Protein AF-A0A2G1X2Q0-F1 (afdb_monomer_lite)

Sequence (138 aa):
MDEHSGARSTRTTRRRLLAGGAAIGTVGLAGCLGGRDGPVPEPEVTSDRIEDWRQTDGSESTVFEQSYGPVTVRALERTRIFEYAPVADALAETIDASGSPVVFFATRIDLRPAVDQLPAGVGRDRVMSEVETAATDA

Radius of gyration: 30.82 Å; chains: 1; bounding box: 44×37×115 Å

Foldseek 3Di:
DDDDDDDDDDDDDDPPPDPDDDPPPVPPPVDDQQWPDDADDAFDDPDPVCPQKDWDDKDKAWLDWDDDPPDIKTKIKIKIKIFRNVQQVVCCVPPVDHTHPHMDMGMDIDMTPDCVSPPVSGCSVVVVVSVVVSVVVD

Structure (mmCIF, N/CA/C/O backbone):
data_AF-A0A2G1X2Q0-F1
#
_entry.id   AF-A0A2G1X2Q0-F1
#
loop_
_atom_site.group_PDB
_atom_site.id
_atom_site.type_symbol
_atom_site.label_atom_id
_atom_site.label_alt_id
_atom_site.label_comp_id
_atom_site.label_asym_id
_atom_site.label_entity_id
_atom_site.label_seq_id
_atom_site.pdbx_PDB_ins_code
_atom_site.Cartn_x
_atom_site.Cartn_y
_atom_site.Cartn_z
_atom_site.occupancy
_atom_site.B_iso_or_equiv
_atom_site.auth_seq_id
_atom_site.auth_comp_id
_atom_site.auth_asym_id
_atom_site.auth_atom_id
_atom_site.pdbx_PDB_model_num
ATOM 1 N N . MET A 1 1 ? -17.724 23.324 91.430 1.00 35.41 1 MET A N 1
ATOM 2 C CA . MET A 1 1 ? -16.347 23.644 91.830 1.00 35.41 1 MET A CA 1
ATOM 3 C C . MET A 1 1 ? -15.435 22.977 90.813 1.00 35.41 1 MET A C 1
ATOM 5 O O . MET A 1 1 ? -15.404 21.756 90.764 1.00 35.41 1 MET A O 1
ATOM 9 N N . ASP A 1 2 ? -14.889 23.817 89.934 1.00 36.09 2 ASP A N 1
ATOM 10 C CA . ASP A 1 2 ? -13.586 23.746 89.253 1.00 36.09 2 ASP A CA 1
ATOM 11 C C . ASP A 1 2 ? -13.250 22.603 88.271 1.00 36.09 2 ASP A C 1
ATOM 13 O O . ASP A 1 2 ? -12.896 21.485 88.626 1.00 36.09 2 ASP A O 1
ATOM 17 N N . GLU A 1 3 ? -13.415 22.951 86.991 1.00 37.38 3 GLU A N 1
ATOM 18 C CA . GLU A 1 3 ? -12.417 23.043 85.908 1.00 37.38 3 GLU A CA 1
ATOM 19 C C . GLU A 1 3 ? -11.046 22.314 85.921 1.00 37.38 3 GLU A C 1
ATOM 21 O O . GLU A 1 3 ? -10.322 22.266 86.907 1.00 37.38 3 GLU A O 1
ATOM 26 N N . HIS A 1 4 ? -10.658 21.977 84.671 1.00 36.50 4 HIS A N 1
ATOM 27 C CA . HIS A 1 4 ? -9.315 21.824 84.064 1.00 36.50 4 HIS A CA 1
ATOM 28 C C . HIS A 1 4 ? -8.655 20.428 84.103 1.00 36.50 4 HIS A C 1
ATOM 30 O O . HIS A 1 4 ? -8.369 19.872 85.150 1.00 36.50 4 HIS A O 1
ATOM 36 N N . SER A 1 5 ? -8.526 19.732 82.961 1.00 38.44 5 SER A N 1
ATOM 37 C CA . SER A 1 5 ? -7.614 19.940 81.805 1.00 38.44 5 SER A CA 1
ATOM 38 C C . SER A 1 5 ? -6.286 19.190 81.976 1.00 38.44 5 SER A C 1
ATOM 40 O O . SER A 1 5 ? -5.584 19.386 82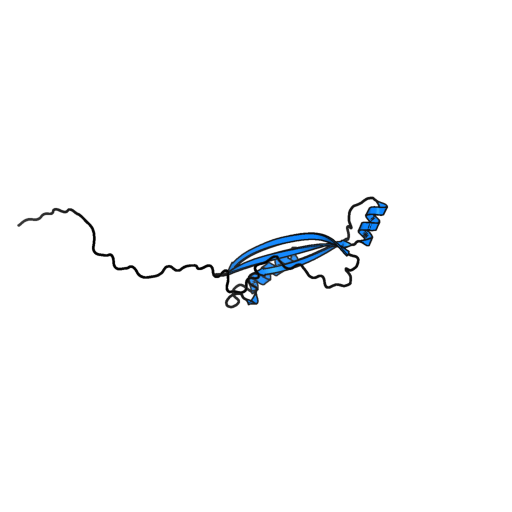.961 1.00 38.44 5 SER A O 1
ATOM 42 N N . GLY A 1 6 ? -5.909 18.361 80.992 1.00 34.34 6 GLY A N 1
ATOM 43 C CA . GLY A 1 6 ? -4.555 17.795 80.936 1.00 34.34 6 GLY A CA 1
ATOM 44 C C . GLY A 1 6 ? -4.386 16.551 80.065 1.00 34.34 6 GLY A C 1
ATOM 45 O O . GLY A 1 6 ? -4.428 15.428 80.549 1.00 34.34 6 GLY A O 1
ATOM 46 N N . ALA A 1 7 ? -4.157 16.760 78.771 1.00 44.31 7 ALA A N 1
ATOM 47 C CA . ALA A 1 7 ? -3.860 15.742 7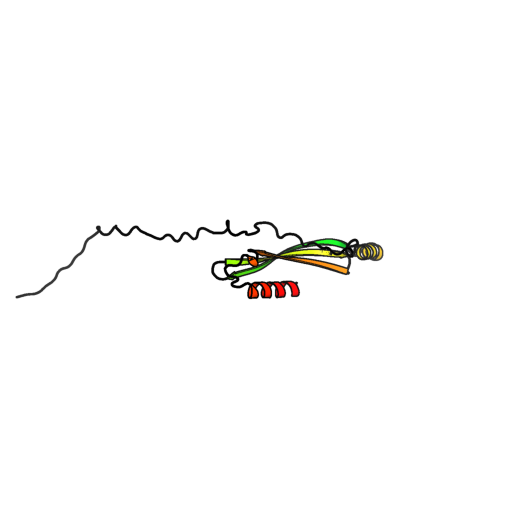7.767 1.00 44.31 7 ALA A CA 1
ATOM 48 C C . ALA A 1 7 ? -2.422 15.177 77.832 1.00 44.31 7 ALA A C 1
ATOM 50 O O . ALA A 1 7 ? -1.487 15.927 78.102 1.00 44.31 7 ALA A O 1
ATOM 51 N N . ARG A 1 8 ? -2.238 13.906 77.423 1.00 40.28 8 ARG A N 1
ATOM 52 C CA . ARG A 1 8 ? -1.273 13.402 76.397 1.00 40.28 8 ARG A CA 1
ATOM 53 C C . ARG A 1 8 ? -1.233 11.868 76.428 1.00 40.28 8 ARG A C 1
ATOM 55 O O . ARG A 1 8 ? -0.921 11.273 77.443 1.00 40.28 8 ARG A O 1
ATOM 62 N N . SER A 1 9 ? -1.712 11.203 75.379 1.00 49.50 9 SER A N 1
ATOM 63 C CA . SER A 1 9 ? -0.965 10.819 74.165 1.00 49.50 9 SER A CA 1
ATOM 64 C C . SER A 1 9 ? 0.042 9.691 74.385 1.00 49.50 9 SER A C 1
ATOM 66 O O . SER A 1 9 ? 1.110 9.919 74.943 1.00 49.50 9 SER A O 1
ATOM 68 N N . THR A 1 10 ? -0.316 8.501 73.890 1.00 42.16 10 THR A N 1
ATOM 69 C CA . THR A 1 10 ? 0.493 7.439 73.240 1.00 42.16 10 THR A CA 1
ATOM 70 C C . THR A 1 10 ? -0.264 6.117 73.422 1.00 42.16 10 THR A C 1
ATOM 72 O O . THR A 1 10 ? -0.907 5.910 74.435 1.00 42.16 10 THR A O 1
ATOM 75 N N . ARG A 1 11 ? -0.286 5.134 72.533 1.00 41.88 11 ARG A N 1
ATOM 76 C CA . ARG A 1 11 ? 0.075 4.957 71.128 1.00 41.88 11 ARG A CA 1
ATOM 77 C C . ARG A 1 11 ? -0.477 3.560 70.805 1.00 41.88 11 ARG A C 1
ATOM 79 O O . ARG A 1 11 ? -0.332 2.660 71.621 1.00 41.88 11 ARG A O 1
ATOM 86 N N . THR A 1 12 ? -0.964 3.372 69.586 1.00 49.69 12 THR A N 1
ATOM 87 C CA . THR A 1 12 ? -0.750 2.127 68.826 1.00 49.69 12 THR A CA 1
ATOM 88 C C . THR A 1 12 ? -1.567 0.872 69.204 1.00 49.69 12 THR A C 1
ATOM 90 O O . THR A 1 12 ? -1.364 0.222 70.220 1.00 49.69 12 THR A O 1
ATOM 93 N N . THR A 1 13 ? -2.362 0.449 68.209 1.00 52.72 13 THR A N 1
ATOM 94 C CA . THR A 1 13 ? -2.830 -0.926 67.921 1.00 52.72 13 THR A CA 1
ATOM 95 C C . THR A 1 13 ? -4.189 -1.336 68.477 1.00 52.72 13 THR A C 1
ATOM 97 O O . THR A 1 13 ? -4.280 -1.852 69.582 1.00 52.72 13 THR A O 1
ATOM 100 N N . ARG A 1 14 ? -5.226 -1.252 67.624 1.00 50.31 14 ARG A N 1
ATOM 101 C CA . ARG A 1 14 ? -6.209 -2.342 67.389 1.00 50.31 14 ARG A CA 1
ATOM 102 C C . ARG A 1 14 ? -7.245 -1.994 66.308 1.00 50.31 14 ARG A C 1
ATOM 104 O O . ARG A 1 14 ? -8.440 -2.166 66.490 1.00 50.31 14 ARG A O 1
ATOM 111 N N . ARG A 1 15 ? -6.804 -1.521 65.141 1.00 53.31 15 ARG A N 1
ATOM 112 C CA . ARG A 1 15 ? -7.637 -1.550 63.923 1.00 53.31 15 ARG A CA 1
ATOM 113 C C . ARG A 1 15 ? -6.792 -1.974 62.726 1.00 53.31 15 ARG A C 1
ATOM 115 O O . ARG A 1 15 ? -6.516 -1.202 61.823 1.00 53.31 15 ARG A O 1
ATOM 122 N N . ARG A 1 16 ? -6.339 -3.228 62.773 1.00 54.28 16 ARG A N 1
ATOM 123 C CA . ARG A 1 16 ? -5.894 -3.999 61.607 1.00 54.28 16 ARG A CA 1
ATOM 124 C C . ARG A 1 16 ? -6.964 -5.043 61.320 1.00 54.28 16 ARG A C 1
ATOM 126 O O . ARG A 1 16 ? -6.793 -6.176 61.728 1.00 54.28 16 ARG A O 1
ATOM 133 N N . LEU A 1 17 ? -8.066 -4.645 60.696 1.00 55.25 17 LEU A N 1
ATOM 134 C CA . LEU A 1 17 ? -9.008 -5.556 60.040 1.00 55.25 17 LEU A CA 1
ATOM 135 C C . LEU A 1 17 ? -9.815 -4.753 59.014 1.00 55.25 17 LEU A C 1
ATOM 137 O O . LEU A 1 17 ? -10.983 -4.482 59.232 1.00 55.25 17 LEU A O 1
ATOM 141 N N . LEU A 1 18 ? -9.153 -4.331 57.938 1.00 55.59 18 LEU A N 1
ATOM 142 C CA . LEU A 1 18 ? -9.747 -4.161 56.607 1.00 55.59 18 LEU A CA 1
ATOM 143 C C . LEU A 1 18 ? -8.628 -4.448 55.596 1.00 55.59 18 LEU A C 1
ATOM 145 O O . LEU A 1 18 ? -8.122 -3.578 54.899 1.00 55.59 18 LEU A O 1
ATOM 149 N N . ALA A 1 19 ? -8.167 -5.697 55.623 1.00 54.09 19 ALA A N 1
ATOM 150 C CA . ALA A 1 19 ? -7.572 -6.329 54.461 1.00 54.09 19 ALA A CA 1
ATOM 151 C C . ALA A 1 19 ? -8.748 -6.892 53.656 1.00 54.09 19 ALA A C 1
ATOM 153 O O . ALA A 1 19 ? -9.437 -7.786 54.145 1.00 54.09 19 ALA A O 1
ATOM 154 N N . GLY A 1 20 ? -9.027 -6.340 52.478 1.00 51.12 20 GLY A N 1
ATOM 155 C CA . GLY A 1 20 ? -10.090 -6.870 51.628 1.00 51.12 20 GLY A CA 1
ATOM 156 C C . GLY A 1 20 ? -10.438 -5.976 50.448 1.00 51.12 20 GLY A C 1
ATOM 157 O O . GLY A 1 20 ? -11.261 -5.087 50.600 1.00 51.12 20 GLY A O 1
ATOM 158 N N . GLY A 1 21 ? -9.845 -6.288 49.289 1.00 54.06 21 GLY A N 1
ATOM 159 C CA . GLY A 1 21 ? -10.330 -5.925 47.947 1.00 54.06 21 GLY A CA 1
ATOM 160 C C . GLY A 1 21 ? -10.149 -4.450 47.560 1.00 54.06 21 GLY A C 1
ATOM 161 O O . GLY A 1 21 ? -10.498 -3.559 48.309 1.00 54.06 21 GLY A O 1
ATOM 162 N N . ALA A 1 22 ? -9.617 -4.069 46.406 1.00 49.72 22 ALA A N 1
ATOM 163 C CA . ALA A 1 22 ? -9.396 -4.795 45.173 1.00 49.72 22 ALA A CA 1
ATOM 164 C C . ALA A 1 22 ? -8.099 -4.277 44.544 1.00 49.72 22 ALA A C 1
ATOM 166 O O . ALA A 1 22 ? -7.983 -3.098 44.214 1.00 49.72 22 ALA A O 1
ATOM 167 N N . ALA A 1 23 ? -7.127 -5.165 44.349 1.00 47.84 23 ALA A N 1
ATOM 168 C CA . ALA A 1 23 ? -6.160 -4.946 43.292 1.00 47.84 23 ALA A CA 1
ATOM 169 C C . ALA A 1 23 ? -6.939 -5.134 41.987 1.00 47.84 23 ALA A C 1
ATOM 171 O O . ALA A 1 23 ? -7.205 -6.266 41.584 1.00 47.84 23 ALA A O 1
ATOM 172 N N . ILE A 1 24 ? -7.365 -4.038 41.354 1.00 48.59 24 ILE A N 1
ATOM 173 C CA . ILE A 1 24 ? -7.693 -4.083 39.931 1.00 48.59 24 ILE A CA 1
ATOM 174 C C . ILE A 1 24 ? -6.346 -4.283 39.250 1.00 48.59 24 ILE A C 1
ATOM 176 O O . ILE A 1 24 ? -5.630 -3.337 38.937 1.00 48.59 24 ILE A O 1
ATOM 180 N N . GLY A 1 25 ? -5.948 -5.548 39.140 1.00 43.06 25 GLY A N 1
ATOM 181 C CA . GLY A 1 25 ? -4.871 -5.934 38.263 1.00 43.06 25 GLY A CA 1
ATOM 182 C C . GLY A 1 25 ? -5.323 -5.568 36.864 1.00 43.06 25 GLY A C 1
ATOM 183 O O . GLY A 1 25 ? -6.175 -6.243 36.291 1.00 43.06 25 GLY A O 1
ATOM 184 N N . THR A 1 26 ? -4.758 -4.502 36.311 1.00 48.59 26 THR A N 1
ATOM 185 C CA . THR A 1 26 ? -4.652 -4.339 34.865 1.00 48.59 26 THR A CA 1
ATOM 186 C C . THR A 1 26 ? -3.706 -5.432 34.377 1.00 48.59 26 THR A C 1
ATOM 188 O O . THR A 1 26 ? -2.539 -5.194 34.074 1.00 48.59 26 THR A O 1
ATOM 191 N N . VAL A 1 27 ? -4.191 -6.675 34.400 1.00 48.19 27 VAL A N 1
ATOM 192 C CA . VAL A 1 27 ? -3.611 -7.76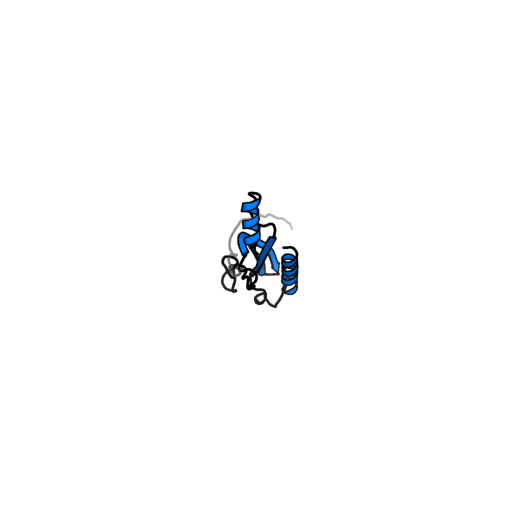1 33.628 1.00 48.19 27 VAL A CA 1
ATOM 193 C C . VAL A 1 27 ? -3.732 -7.282 32.198 1.00 48.19 27 VAL A C 1
ATOM 195 O O . VAL A 1 27 ? -4.843 -7.060 31.716 1.00 48.19 27 VAL A O 1
ATOM 198 N N . GLY A 1 28 ? -2.590 -7.035 31.563 1.00 45.91 28 GLY A N 1
ATOM 199 C CA . GLY A 1 28 ? -2.536 -6.733 30.148 1.00 45.91 28 GLY A CA 1
ATOM 200 C C . GLY A 1 28 ? -3.281 -7.828 29.402 1.00 45.91 28 GLY A C 1
ATOM 201 O O . GLY A 1 28 ? -2.766 -8.929 29.226 1.00 45.91 28 GLY A O 1
ATOM 202 N N . LEU A 1 29 ? -4.498 -7.527 28.952 1.00 52.06 29 LEU A N 1
ATOM 203 C CA . LEU A 1 29 ? -5.238 -8.337 27.991 1.00 52.06 29 LEU A CA 1
ATOM 204 C C . LEU A 1 29 ? -4.621 -8.155 26.596 1.00 52.06 29 LEU A C 1
ATOM 206 O O . LEU A 1 29 ? -5.327 -7.977 25.614 1.00 52.06 29 LEU A O 1
ATOM 210 N N . ALA A 1 30 ? -3.292 -8.193 26.508 1.00 55.12 30 ALA A N 1
ATOM 211 C CA . ALA A 1 30 ? -2.567 -8.150 25.248 1.00 55.12 30 ALA A CA 1
ATOM 212 C C . ALA A 1 30 ? -2.622 -9.502 24.510 1.00 55.12 30 ALA A C 1
ATOM 214 O O . ALA A 1 30 ? -2.154 -9.591 23.389 1.00 55.12 30 ALA A O 1
ATOM 215 N N . GLY A 1 31 ? -3.190 -10.559 25.109 1.00 42.41 31 GLY A N 1
ATOM 216 C CA . GLY A 1 31 ? -3.021 -11.926 24.599 1.00 42.41 31 GLY A CA 1
ATOM 217 C C . GLY A 1 31 ? -4.270 -12.701 24.175 1.00 42.41 31 GLY A C 1
ATOM 218 O O . GLY A 1 31 ? -4.112 -13.810 23.680 1.00 42.41 31 GLY A O 1
ATOM 219 N N . CYS A 1 32 ? -5.497 -12.195 24.363 1.00 51.19 32 CYS A N 1
ATOM 220 C CA . CYS A 1 32 ? -6.705 -13.022 24.145 1.00 51.19 32 CYS A CA 1
ATOM 221 C C . CYS A 1 32 ? -7.729 -12.453 23.149 1.00 51.19 32 CYS A C 1
ATOM 223 O O . CYS A 1 32 ? -8.721 -13.120 22.866 1.00 51.19 32 CYS A O 1
ATOM 225 N N . LEU A 1 33 ? -7.495 -11.263 22.588 1.00 46.75 33 LEU A N 1
ATOM 226 C CA . LEU A 1 33 ? -8.330 -10.669 21.538 1.00 46.75 33 LEU A CA 1
ATOM 227 C C . LEU A 1 33 ? -7.510 -10.486 20.258 1.00 46.75 33 LEU A C 1
ATOM 229 O O . LEU A 1 33 ? -7.192 -9.366 19.887 1.00 46.75 33 LEU A O 1
ATOM 233 N N . GLY A 1 34 ? -7.121 -11.599 19.628 1.00 45.34 34 GLY A N 1
ATOM 234 C CA . GLY A 1 34 ? -6.883 -11.680 18.177 1.00 45.34 34 GLY A CA 1
ATOM 235 C C . GLY A 1 34 ? -5.919 -10.676 17.534 1.00 45.34 34 GLY A C 1
ATOM 236 O O . GLY A 1 34 ? -5.994 -10.480 16.321 1.00 45.34 34 GLY A O 1
ATOM 237 N N . GLY A 1 35 ? -5.033 -10.040 18.303 1.00 54.81 35 GLY A N 1
ATOM 238 C CA . GLY A 1 35 ? -4.026 -9.135 17.775 1.00 54.81 35 GLY A CA 1
ATOM 239 C C . GLY A 1 35 ? -3.098 -9.919 16.863 1.00 54.81 35 GLY A C 1
ATOM 240 O O . GLY A 1 35 ? -2.460 -10.877 17.295 1.00 54.81 35 GLY A O 1
ATOM 241 N N . ARG A 1 36 ? -3.045 -9.550 15.581 1.00 61.88 36 ARG A N 1
ATOM 242 C CA . ARG A 1 36 ? -1.985 -10.009 14.684 1.00 61.88 36 ARG A CA 1
ATOM 243 C C . ARG A 1 36 ? -0.663 -9.458 15.215 1.00 61.88 36 ARG A C 1
ATOM 245 O O . ARG A 1 36 ? -0.247 -8.368 14.840 1.00 61.88 36 ARG A O 1
ATOM 252 N N . ASP A 1 37 ? -0.024 -10.171 16.128 1.00 66.38 37 ASP A N 1
ATOM 253 C CA . ASP A 1 37 ? 1.342 -9.877 16.542 1.00 66.38 37 ASP A CA 1
ATOM 254 C C . ASP A 1 37 ? 2.290 -10.489 15.507 1.00 66.38 37 ASP A C 1
ATOM 256 O O . ASP A 1 37 ? 2.291 -11.695 15.269 1.00 66.38 37 ASP A O 1
ATOM 260 N N . GLY A 1 38 ? 3.038 -9.632 14.811 1.00 75.94 38 GLY A N 1
ATOM 261 C CA . GLY A 1 38 ? 3.887 -10.020 13.683 1.00 75.94 38 GLY A CA 1
ATOM 262 C C . GLY A 1 38 ? 4.186 -8.858 12.729 1.00 75.94 38 GLY A C 1
ATOM 263 O O . GLY A 1 38 ? 3.616 -7.777 12.892 1.00 75.94 38 GLY A O 1
ATOM 264 N N . PRO A 1 39 ? 5.074 -9.048 11.742 1.00 81.62 39 PRO A N 1
ATOM 265 C CA . PRO A 1 39 ? 5.341 -8.040 10.713 1.00 81.62 39 PRO A CA 1
ATOM 266 C C . PRO A 1 39 ? 4.067 -7.677 9.938 1.00 81.62 39 PRO A C 1
ATOM 268 O O . PRO A 1 39 ? 3.124 -8.475 9.870 1.00 81.62 39 PRO A O 1
ATOM 271 N N . VAL A 1 40 ? 4.011 -6.469 9.376 1.00 88.00 40 VAL A N 1
ATOM 272 C CA . VAL A 1 40 ? 2.903 -6.082 8.492 1.00 88.00 40 VAL A CA 1
ATOM 273 C C . VAL A 1 40 ? 2.962 -6.961 7.242 1.00 88.00 40 VAL A C 1
ATOM 275 O O . VAL A 1 40 ? 4.020 -7.046 6.613 1.00 88.00 40 VAL A O 1
ATOM 278 N N . PRO A 1 41 ? 1.871 -7.652 6.866 1.00 89.19 41 PRO A N 1
ATOM 279 C CA . PRO A 1 41 ? 1.872 -8.444 5.649 1.00 89.19 41 PRO A CA 1
ATOM 280 C C . PRO A 1 41 ? 2.199 -7.569 4.445 1.00 89.19 41 PRO A C 1
ATOM 282 O O . PRO A 1 41 ? 1.773 -6.418 4.360 1.00 89.19 41 PRO A O 1
ATOM 285 N N . GLU A 1 42 ? 2.934 -8.124 3.495 1.00 91.19 42 GLU A N 1
ATOM 286 C CA . GLU A 1 42 ? 3.295 -7.360 2.314 1.00 91.19 42 GLU A CA 1
ATOM 287 C C . GLU A 1 42 ? 2.054 -7.060 1.443 1.00 91.19 42 GLU A C 1
ATOM 289 O O . GLU A 1 42 ? 1.094 -7.844 1.443 1.00 91.19 42 GLU A O 1
ATOM 294 N N . PRO A 1 43 ? 2.043 -5.933 0.709 1.00 91.50 43 PRO A N 1
ATOM 295 C CA . PRO A 1 43 ? 1.000 -5.656 -0.271 1.00 91.50 43 PRO A CA 1
ATOM 296 C C . PRO A 1 43 ? 1.051 -6.699 -1.391 1.00 91.50 43 PRO A C 1
ATOM 298 O O . PRO A 1 43 ? 2.126 -7.035 -1.893 1.00 91.50 43 PRO A O 1
ATOM 301 N N . GLU A 1 44 ? -0.117 -7.218 -1.759 1.00 88.56 44 GLU A N 1
ATOM 302 C CA . GLU A 1 44 ? -0.281 -8.148 -2.873 1.00 88.56 44 GLU A CA 1
ATOM 303 C C . GLU A 1 44 ? -0.624 -7.345 -4.128 1.00 88.56 44 GLU A C 1
ATOM 305 O O . GLU A 1 44 ? -1.608 -6.604 -4.144 1.00 88.56 44 GLU A O 1
ATOM 310 N N . VAL A 1 45 ? 0.197 -7.467 -5.171 1.00 87.81 45 VAL A N 1
ATOM 311 C CA . VAL A 1 45 ? -0.061 -6.824 -6.462 1.00 87.81 45 VAL A CA 1
ATOM 312 C C . VAL A 1 45 ? -0.664 -7.867 -7.393 1.00 87.81 45 VAL A C 1
ATOM 314 O O . VAL A 1 45 ? 0.024 -8.776 -7.842 1.00 87.81 45 VAL A O 1
ATOM 317 N N . THR A 1 46 ? -1.960 -7.746 -7.666 1.00 83.31 46 THR A N 1
ATOM 318 C CA . THR A 1 46 ? -2.740 -8.730 -8.441 1.00 83.31 46 THR A CA 1
ATOM 319 C C . THR A 1 46 ? -2.879 -8.373 -9.923 1.00 83.31 46 THR A C 1
ATOM 321 O O . THR A 1 46 ? -3.656 -8.991 -10.643 1.00 83.31 46 THR A O 1
ATOM 324 N N . SER A 1 47 ? -2.173 -7.341 -10.386 1.00 83.38 47 SER A N 1
ATOM 325 C CA . SER A 1 47 ? -2.272 -6.857 -11.761 1.00 83.38 47 SER A CA 1
ATOM 326 C C . SER A 1 47 ? -1.236 -7.528 -12.655 1.00 83.38 47 SER A C 1
ATOM 328 O O . SER A 1 47 ? -0.056 -7.220 -12.551 1.00 83.38 47 SER A O 1
ATOM 330 N N . ASP A 1 48 ? -1.678 -8.304 -13.639 1.00 83.75 48 ASP A N 1
ATOM 331 C CA . ASP A 1 48 ? -0.779 -8.933 -14.622 1.00 83.75 48 ASP A CA 1
ATOM 332 C C . ASP A 1 48 ? 0.011 -7.909 -15.464 1.00 83.75 48 ASP A C 1
ATOM 334 O O . ASP A 1 48 ? 1.064 -8.211 -16.009 1.00 83.75 48 ASP A O 1
ATOM 338 N N . ARG A 1 49 ? -0.440 -6.645 -15.515 1.00 83.50 49 ARG A N 1
ATOM 339 C CA . ARG A 1 49 ? 0.260 -5.546 -16.214 1.00 83.50 49 ARG 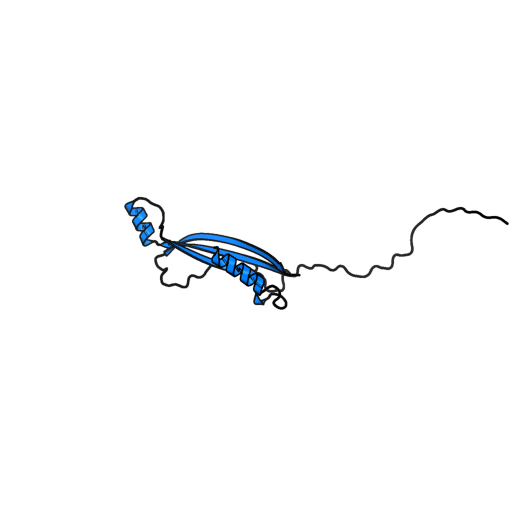A CA 1
ATOM 340 C C . ARG A 1 49 ? 1.610 -5.159 -15.599 1.00 83.50 49 ARG A C 1
ATOM 342 O O . ARG A 1 49 ? 2.273 -4.276 -16.141 1.00 83.50 49 ARG A O 1
ATOM 349 N N . ILE A 1 50 ? 1.971 -5.730 -14.447 1.00 86.62 50 ILE A N 1
ATOM 350 C CA . ILE A 1 50 ? 3.219 -5.410 -13.747 1.00 86.62 50 ILE A CA 1
ATOM 351 C C . ILE A 1 50 ? 4.325 -6.458 -13.944 1.00 86.62 50 ILE A C 1
ATOM 353 O O . ILE A 1 50 ? 5.326 -6.414 -13.239 1.00 86.62 50 ILE A O 1
ATOM 357 N N . GLU A 1 51 ? 4.176 -7.379 -14.900 1.00 88.75 51 GLU A N 1
ATOM 358 C CA . GLU A 1 51 ? 5.179 -8.421 -15.179 1.00 88.75 51 GLU A CA 1
ATOM 359 C C . GLU A 1 51 ? 6.569 -7.865 -15.542 1.00 88.75 51 GLU A C 1
ATOM 361 O O . GLU A 1 51 ? 7.583 -8.402 -15.104 1.00 88.75 51 GLU A O 1
ATOM 366 N N . ASP A 1 52 ? 6.615 -6.737 -16.255 1.00 93.56 52 ASP A N 1
ATOM 367 C CA . ASP A 1 52 ? 7.849 -6.054 -16.675 1.00 93.56 52 ASP A CA 1
ATOM 368 C C . ASP A 1 52 ? 8.414 -5.087 -15.613 1.00 93.56 52 ASP A C 1
ATOM 370 O O . ASP A 1 52 ? 9.320 -4.291 -15.880 1.00 93.56 52 ASP A O 1
ATOM 374 N N . TRP A 1 53 ? 7.850 -5.080 -14.407 1.00 95.50 53 TRP A N 1
ATOM 375 C CA . TRP A 1 53 ? 8.265 -4.183 -13.334 1.00 95.50 53 TRP A CA 1
ATOM 376 C C . TRP A 1 53 ? 9.152 -4.922 -12.341 1.00 95.50 53 TRP A C 1
ATOM 378 O O . TRP A 1 53 ? 8.907 -6.079 -12.002 1.00 95.50 53 TRP A O 1
ATOM 388 N N . ARG A 1 54 ? 10.172 -4.237 -11.818 1.00 94.69 54 ARG A N 1
ATOM 389 C CA . ARG A 1 54 ? 11.052 -4.788 -10.778 1.00 94.69 54 ARG A CA 1
ATOM 390 C C . ARG A 1 54 ? 10.939 -3.983 -9.495 1.00 94.69 54 ARG A C 1
ATOM 392 O O . ARG A 1 54 ? 10.887 -2.756 -9.533 1.00 94.69 54 ARG A O 1
ATOM 399 N N . GLN A 1 55 ? 10.893 -4.678 -8.362 1.00 94.56 55 GLN A N 1
ATOM 400 C CA . GLN A 1 55 ? 10.899 -4.029 -7.054 1.00 94.56 55 GLN A CA 1
ATOM 401 C C . GLN A 1 55 ? 12.284 -3.421 -6.802 1.00 94.56 55 GLN A C 1
ATOM 403 O O . GLN A 1 55 ? 13.293 -4.112 -6.942 1.00 94.56 55 GLN A O 1
ATOM 408 N N . THR A 1 56 ? 12.324 -2.150 -6.422 1.00 95.62 56 THR A N 1
ATOM 409 C CA . THR A 1 56 ? 13.563 -1.414 -6.135 1.00 95.62 56 THR A CA 1
ATOM 410 C C . THR A 1 56 ? 13.756 -1.163 -4.649 1.00 95.62 56 THR A C 1
ATOM 412 O O . THR A 1 56 ? 14.887 -1.178 -4.174 1.00 95.62 56 THR A O 1
ATOM 415 N N . ASP A 1 57 ? 12.662 -0.965 -3.914 1.00 94.50 57 ASP A N 1
ATOM 416 C CA . ASP A 1 57 ? 12.701 -0.627 -2.494 1.00 94.50 57 ASP A CA 1
ATOM 417 C C . ASP A 1 57 ? 11.394 -1.029 -1.779 1.00 94.50 57 ASP A C 1
ATOM 419 O O . ASP A 1 57 ? 10.429 -1.499 -2.397 1.00 94.50 57 ASP A O 1
ATOM 423 N N . GLY A 1 58 ? 11.356 -0.861 -0.461 1.00 93.62 58 GLY A N 1
ATOM 424 C CA . GLY A 1 58 ? 10.160 -1.006 0.354 1.00 93.62 58 GLY A CA 1
ATOM 425 C C . GLY A 1 58 ? 10.345 -0.482 1.776 1.00 93.62 58 GLY A C 1
ATOM 426 O O . GLY A 1 58 ? 11.451 -0.430 2.309 1.00 93.62 58 GLY A O 1
ATOM 427 N N . SER A 1 59 ? 9.237 -0.119 2.413 1.00 93.38 59 SER A N 1
ATOM 428 C CA . SER A 1 59 ? 9.220 0.445 3.761 1.00 93.38 59 SER A CA 1
ATOM 429 C C . SER A 1 59 ? 8.080 -0.129 4.598 1.00 93.38 59 SER A C 1
ATOM 431 O O . SER A 1 59 ? 7.075 -0.614 4.079 1.00 93.38 59 SER A O 1
ATOM 433 N N . GLU A 1 60 ? 8.250 -0.087 5.917 1.00 92.56 60 GLU A N 1
ATOM 434 C CA . GLU A 1 60 ? 7.209 -0.390 6.898 1.00 92.56 60 GLU A CA 1
ATOM 435 C C . GLU A 1 60 ? 7.214 0.720 7.950 1.00 92.56 60 GLU A C 1
ATOM 437 O O . GLU A 1 60 ? 8.282 1.129 8.412 1.00 92.56 60 GLU A O 1
ATOM 442 N N . SER A 1 61 ? 6.037 1.230 8.309 1.00 90.38 61 SER A N 1
ATOM 443 C CA . SER A 1 61 ? 5.898 2.358 9.232 1.00 90.38 61 SER A CA 1
ATOM 444 C C . SER A 1 61 ? 4.609 2.271 10.049 1.00 90.38 61 SER A C 1
ATOM 446 O O . SER A 1 61 ? 3.691 1.511 9.744 1.00 90.38 61 SER A O 1
ATOM 448 N N . THR A 1 62 ? 4.541 3.050 11.127 1.00 92.69 62 THR A N 1
ATOM 449 C CA . THR A 1 62 ? 3.294 3.282 11.862 1.00 92.69 62 THR A CA 1
ATOM 450 C C . THR A 1 62 ? 2.645 4.550 11.332 1.00 92.69 62 THR A C 1
ATOM 452 O O . THR A 1 62 ? 3.221 5.626 11.456 1.00 92.69 62 THR A O 1
ATOM 455 N N . VAL A 1 63 ? 1.436 4.421 10.789 1.00 92.38 63 VAL A N 1
ATOM 456 C CA . VAL A 1 63 ? 0.628 5.548 10.308 1.00 92.38 63 VAL A CA 1
ATOM 457 C C . VAL A 1 63 ? 0.065 6.323 11.497 1.00 92.38 63 VAL A C 1
ATOM 459 O O . VAL A 1 63 ? 0.231 7.534 11.604 1.00 92.38 63 VAL A O 1
ATOM 462 N N . PHE A 1 64 ? -0.587 5.614 12.424 1.00 90.88 64 PHE A N 1
ATOM 463 C CA . PHE A 1 64 ? -1.076 6.192 13.672 1.00 90.88 64 PHE A CA 1
ATOM 464 C C . PHE A 1 64 ? -1.251 5.139 14.767 1.00 90.88 64 PHE A C 1
ATOM 466 O O . PHE A 1 64 ? -1.404 3.943 14.507 1.00 90.88 64 PHE A O 1
ATOM 473 N N . GLU A 1 65 ? -1.322 5.621 16.004 1.00 90.88 65 GLU A N 1
ATOM 474 C CA . GLU A 1 65 ? -1.759 4.876 17.181 1.00 90.88 65 GLU A CA 1
ATOM 475 C C . GLU A 1 65 ? -2.739 5.754 17.975 1.00 90.88 65 GLU A C 1
ATOM 477 O O . GLU A 1 65 ? -2.413 6.882 18.343 1.00 90.88 65 GLU A O 1
ATOM 482 N N . GLN A 1 66 ? -3.962 5.268 18.204 1.00 85.44 66 GLN A N 1
ATOM 483 C CA . GLN A 1 66 ? -5.017 6.008 18.903 1.00 85.44 66 GLN A CA 1
ATOM 484 C C . GLN A 1 66 ? -5.784 5.116 19.878 1.00 85.44 66 GLN A C 1
ATOM 486 O O . GLN A 1 66 ? -6.076 3.959 19.591 1.00 85.44 66 GLN A O 1
ATOM 491 N N . SER A 1 67 ? -6.168 5.674 21.026 1.00 84.94 67 SER A N 1
ATOM 492 C CA . SER A 1 67 ? -6.945 4.960 22.044 1.00 84.94 67 SER A CA 1
ATOM 493 C C . SER A 1 67 ? -8.423 5.348 22.010 1.00 84.94 67 SER A C 1
ATOM 495 O O . SER A 1 67 ? -8.775 6.522 22.119 1.00 84.94 67 SER A O 1
ATOM 497 N N . TYR A 1 68 ? -9.294 4.343 21.939 1.00 78.94 68 TYR A N 1
ATOM 498 C CA . TYR A 1 68 ? -10.748 4.448 22.016 1.00 78.94 68 TYR A CA 1
ATOM 499 C C . TYR A 1 68 ? -11.240 3.694 23.255 1.00 78.94 68 TYR A C 1
ATOM 501 O O . TYR A 1 68 ? -11.446 2.479 23.246 1.00 78.94 68 TYR A O 1
ATOM 509 N N . GLY A 1 69 ? -11.400 4.427 24.359 1.00 81.12 69 GLY A N 1
ATOM 510 C CA . GLY A 1 69 ? -11.737 3.836 25.653 1.00 81.12 69 GLY A CA 1
ATOM 511 C C . GLY A 1 69 ? -10.639 2.865 26.120 1.00 81.12 69 GLY A C 1
ATOM 512 O O . GLY A 1 69 ? -9.497 3.295 26.263 1.00 81.12 69 GLY A O 1
ATOM 513 N N . PRO A 1 70 ? -10.950 1.580 26.376 1.00 80.75 70 PRO A N 1
ATOM 514 C CA . PRO A 1 70 ? -9.965 0.598 26.829 1.00 80.75 70 PRO A CA 1
ATOM 515 C C . PRO A 1 70 ? -9.129 -0.031 25.699 1.00 80.75 70 PRO A C 1
ATOM 517 O O . PRO A 1 70 ? -8.288 -0.877 25.993 1.00 80.75 70 PRO A O 1
ATOM 520 N N . VAL A 1 71 ? -9.370 0.317 24.427 1.00 82.19 71 VAL A N 1
ATOM 521 C CA . VAL A 1 71 ? -8.690 -0.291 23.269 1.00 82.19 71 VAL A CA 1
ATOM 522 C C . VAL A 1 71 ? -7.788 0.718 22.577 1.00 82.19 71 VAL A C 1
ATOM 524 O O . VAL A 1 71 ? -8.237 1.797 22.205 1.00 82.19 71 VAL A O 1
ATOM 527 N N . THR A 1 72 ? -6.535 0.337 22.348 1.00 86.25 72 THR A N 1
ATOM 528 C CA . THR A 1 72 ? -5.609 1.059 21.469 1.00 86.25 72 THR A CA 1
ATOM 529 C C . THR A 1 72 ? -5.635 0.430 20.081 1.00 86.25 72 THR A C 1
ATOM 531 O O . THR A 1 72 ? -5.484 -0.783 19.943 1.00 86.25 72 THR A O 1
ATOM 534 N N . VAL A 1 73 ? -5.845 1.259 19.063 1.00 88.69 73 VAL A N 1
ATOM 535 C CA . VAL A 1 73 ? -5.836 0.900 17.646 1.00 88.69 73 VAL A CA 1
ATOM 536 C C . VAL A 1 73 ? -4.576 1.459 17.012 1.00 88.69 73 VAL A C 1
ATOM 538 O O . VAL A 1 73 ? -4.290 2.648 17.139 1.00 88.69 73 VAL A O 1
ATOM 541 N N . ARG A 1 74 ? -3.852 0.608 16.293 1.00 90.69 74 ARG A N 1
ATOM 542 C CA . ARG A 1 74 ? -2.701 0.989 15.478 1.00 90.69 74 ARG A CA 1
ATOM 543 C C . ARG A 1 74 ? -2.999 0.732 14.014 1.00 90.69 74 ARG A C 1
ATOM 545 O O . ARG A 1 74 ? -3.505 -0.341 13.680 1.00 90.69 74 ARG A O 1
ATOM 552 N N . ALA A 1 75 ? -2.623 1.677 13.169 1.00 92.06 75 ALA A N 1
ATOM 553 C CA . ALA A 1 75 ? -2.517 1.486 11.734 1.00 92.06 75 ALA A CA 1
ATOM 554 C C . ALA A 1 75 ? -1.038 1.397 11.372 1.00 92.06 75 ALA A C 1
ATOM 556 O O . ALA A 1 75 ? -0.266 2.320 11.634 1.00 92.06 75 ALA A O 1
ATOM 557 N N . LEU A 1 76 ? -0.647 0.264 10.803 1.00 92.81 76 LEU A N 1
ATOM 558 C CA . LEU A 1 76 ? 0.704 0.026 10.317 1.00 92.81 76 LEU A CA 1
ATOM 559 C C . LEU A 1 76 ? 0.655 -0.064 8.797 1.00 92.81 76 LEU A C 1
ATOM 561 O O . LEU A 1 76 ? -0.228 -0.726 8.258 1.00 92.81 76 LEU A O 1
ATOM 565 N N . GLU A 1 77 ? 1.590 0.571 8.111 1.00 93.88 77 GLU A N 1
ATOM 566 C CA . GLU A 1 77 ? 1.695 0.522 6.657 1.00 93.88 77 GLU A CA 1
ATOM 567 C C . GLU A 1 77 ? 2.904 -0.291 6.215 1.00 93.88 77 GLU A C 1
ATOM 569 O O . GLU A 1 77 ? 3.941 -0.306 6.881 1.00 93.88 77 GLU A O 1
ATOM 574 N N . ARG A 1 78 ? 2.770 -0.945 5.062 1.00 95.00 78 ARG A N 1
ATOM 575 C CA . ARG A 1 78 ? 3.885 -1.523 4.320 1.00 95.00 78 ARG A CA 1
ATOM 576 C C . ARG A 1 78 ? 3.772 -1.163 2.850 1.00 95.00 78 ARG A C 1
ATOM 578 O O . ARG A 1 78 ? 2.772 -1.496 2.209 1.00 95.00 78 ARG A O 1
ATOM 585 N N . THR A 1 79 ? 4.822 -0.543 2.330 1.00 95.19 79 THR A N 1
ATOM 586 C CA . THR A 1 79 ? 4.899 -0.032 0.963 1.00 95.19 79 THR A CA 1
ATOM 587 C C . THR A 1 79 ? 5.991 -0.760 0.196 1.00 95.19 79 THR A C 1
ATOM 589 O O . THR A 1 79 ? 7.071 -1.024 0.721 1.00 95.19 79 THR A O 1
ATOM 592 N N . ARG A 1 80 ? 5.717 -1.093 -1.064 1.00 95.38 80 ARG A N 1
ATOM 593 C CA . ARG A 1 80 ? 6.705 -1.579 -2.032 1.00 95.38 80 ARG A CA 1
ATOM 594 C C . ARG A 1 80 ? 6.805 -0.602 -3.191 1.00 95.38 80 ARG A C 1
ATOM 596 O O . ARG A 1 80 ? 5.776 -0.140 -3.686 1.00 95.38 80 ARG A O 1
ATOM 603 N N . ILE A 1 81 ? 8.030 -0.342 -3.631 1.00 95.19 81 ILE A N 1
ATOM 604 C CA . ILE A 1 81 ? 8.339 0.552 -4.746 1.00 95.19 81 ILE A CA 1
ATOM 605 C C . ILE A 1 81 ? 8.832 -0.291 -5.915 1.00 95.19 81 ILE A C 1
ATOM 607 O O . ILE A 1 81 ? 9.717 -1.134 -5.757 1.00 95.19 81 ILE A O 1
ATOM 611 N N . PHE A 1 82 ? 8.250 -0.058 -7.084 1.00 95.56 82 PHE A N 1
ATOM 612 C CA . PHE A 1 82 ? 8.600 -0.722 -8.327 1.00 95.56 82 PHE A CA 1
ATOM 613 C C . PHE A 1 82 ? 8.989 0.304 -9.376 1.00 95.56 82 PHE A C 1
ATOM 615 O O . PHE A 1 82 ? 8.423 1.395 -9.439 1.00 95.56 82 PHE A O 1
ATOM 622 N N . GLU A 1 83 ? 9.901 -0.087 -10.251 1.00 96.94 83 GLU A N 1
ATOM 623 C CA . GLU A 1 83 ? 10.259 0.683 -11.431 1.00 96.94 83 GLU A CA 1
ATOM 624 C C . GLU A 1 83 ? 10.013 -0.135 -12.698 1.00 96.94 83 GLU A C 1
ATOM 626 O O . GLU A 1 83 ? 10.093 -1.370 -12.689 1.00 96.94 83 GLU A O 1
ATOM 631 N N . TYR A 1 84 ? 9.715 0.554 -13.795 1.00 96.50 84 TYR A N 1
ATOM 632 C CA . TYR A 1 84 ? 9.520 -0.100 -15.081 1.00 96.50 84 TYR A CA 1
ATOM 633 C C . TYR A 1 84 ? 10.871 -0.505 -15.688 1.00 96.50 84 TYR A C 1
ATOM 635 O O . TYR A 1 84 ? 11.638 0.350 -16.144 1.00 96.50 84 TYR A O 1
ATOM 643 N N . ALA A 1 85 ? 11.170 -1.808 -15.684 1.00 96.44 85 ALA A N 1
ATOM 644 C CA . ALA A 1 85 ? 12.495 -2.319 -16.030 1.00 96.44 85 ALA A CA 1
ATOM 645 C C . ALA A 1 85 ? 12.931 -1.968 -17.466 1.00 96.44 85 ALA A C 1
ATOM 647 O O . ALA A 1 85 ? 14.051 -1.481 -17.614 1.00 96.44 85 ALA A O 1
ATOM 648 N N . PRO A 1 86 ? 12.071 -2.064 -18.506 1.00 96.12 86 PRO A N 1
ATOM 649 C CA . PRO A 1 86 ? 12.475 -1.723 -19.871 1.00 96.12 86 PRO A CA 1
ATOM 650 C C . PRO A 1 86 ? 12.964 -0.279 -20.034 1.00 96.12 86 PRO A C 1
ATOM 652 O O . PRO A 1 86 ? 13.887 -0.020 -20.802 1.00 96.12 86 PRO A O 1
ATOM 655 N N . VAL A 1 87 ? 12.370 0.673 -19.304 1.00 96.19 87 VAL A N 1
ATOM 656 C CA . VAL A 1 87 ? 12.818 2.075 -19.335 1.00 96.19 87 VAL A CA 1
ATOM 657 C C . VAL A 1 87 ? 14.094 2.259 -18.522 1.00 96.19 87 VAL A C 1
ATOM 659 O O . VAL A 1 87 ? 14.989 2.968 -18.976 1.00 96.19 87 VAL A O 1
ATOM 662 N N . ALA A 1 88 ? 14.199 1.622 -17.353 1.00 95.81 88 ALA A N 1
ATOM 663 C CA . ALA A 1 88 ? 15.403 1.703 -16.528 1.00 95.81 88 ALA A CA 1
ATOM 664 C C . ALA A 1 88 ? 16.627 1.180 -17.293 1.00 95.81 88 ALA A C 1
ATOM 666 O O . ALA A 1 88 ? 17.669 1.831 -17.322 1.00 95.81 88 ALA A O 1
ATOM 667 N N . ASP A 1 89 ? 16.475 0.037 -17.962 1.00 96.00 89 ASP A N 1
ATOM 668 C CA . ASP A 1 89 ? 17.550 -0.610 -18.709 1.00 96.00 89 ASP A CA 1
ATOM 669 C C . ASP A 1 89 ? 17.945 0.216 -19.948 1.00 96.00 89 ASP A C 1
ATOM 671 O O . ASP A 1 89 ? 19.132 0.430 -20.194 1.00 96.00 89 ASP A O 1
ATOM 675 N N . ALA A 1 90 ? 16.972 0.783 -20.674 1.00 96.19 90 ALA A N 1
ATOM 676 C CA . ALA A 1 90 ? 17.247 1.672 -21.805 1.00 96.19 90 ALA A CA 1
ATOM 677 C C . ALA A 1 90 ? 17.976 2.966 -21.389 1.00 96.19 90 ALA A C 1
ATOM 679 O O . ALA A 1 90 ? 18.846 3.457 -22.115 1.00 96.19 90 ALA A O 1
ATOM 680 N N . LEU A 1 91 ? 17.638 3.536 -20.226 1.00 96.06 91 LEU A N 1
ATOM 681 C CA . LEU A 1 91 ? 18.306 4.729 -19.696 1.00 96.06 91 LEU A CA 1
ATOM 682 C C . LEU A 1 91 ? 19.730 4.429 -19.222 1.00 96.06 91 LEU A C 1
ATOM 684 O O . LEU A 1 91 ? 20.632 5.223 -19.500 1.00 96.06 91 LEU A O 1
ATOM 688 N N . ALA A 1 92 ? 19.944 3.284 -18.574 1.00 95.25 92 ALA A N 1
ATOM 689 C CA . ALA A 1 92 ? 21.276 2.826 -18.197 1.00 95.25 92 ALA A CA 1
ATOM 690 C C . ALA A 1 92 ? 22.176 2.656 -19.433 1.00 95.25 92 ALA A C 1
ATOM 692 O O . ALA A 1 92 ? 23.311 3.122 -19.438 1.00 95.25 92 ALA A O 1
ATOM 693 N N . GLU A 1 93 ? 21.656 2.077 -20.518 1.00 96.38 93 GLU A N 1
ATOM 694 C CA . GLU A 1 93 ? 22.411 1.904 -21.765 1.00 96.38 93 GLU A CA 1
ATOM 695 C C . GLU A 1 93 ? 22.705 3.233 -22.481 1.00 96.38 93 GLU A C 1
ATOM 697 O O . GLU A 1 93 ? 23.793 3.428 -23.024 1.00 96.38 93 GLU A O 1
ATOM 702 N N . THR A 1 94 ? 21.744 4.161 -22.493 1.00 95.38 94 THR A N 1
ATOM 703 C CA . THR A 1 94 ? 21.845 5.380 -23.314 1.00 95.38 94 THR A CA 1
ATOM 704 C C . THR A 1 94 ? 22.647 6.488 -22.637 1.00 95.38 94 THR A C 1
ATOM 706 O O . THR A 1 94 ? 23.389 7.211 -23.305 1.00 95.38 94 THR A O 1
ATOM 709 N N . ILE A 1 95 ? 22.453 6.675 -21.329 1.00 95.69 95 ILE A N 1
ATOM 710 C CA . ILE A 1 95 ? 22.978 7.833 -20.592 1.00 95.69 95 ILE A CA 1
ATOM 711 C C . ILE A 1 95 ? 23.650 7.466 -19.262 1.00 95.69 95 ILE A C 1
ATOM 713 O O . ILE A 1 95 ? 23.940 8.374 -18.486 1.00 95.69 95 ILE A O 1
ATOM 717 N N . ASP A 1 96 ? 23.890 6.177 -18.990 1.00 91.12 96 ASP A N 1
ATOM 718 C CA . ASP A 1 96 ? 24.465 5.684 -17.724 1.00 91.12 96 ASP A CA 1
ATOM 719 C C . ASP A 1 96 ? 23.693 6.186 -16.485 1.00 91.12 96 ASP A C 1
ATOM 721 O O . ASP A 1 96 ? 24.252 6.481 -15.429 1.00 91.12 96 ASP A O 1
ATOM 725 N N . ALA A 1 97 ? 22.373 6.348 -16.634 1.00 87.94 97 ALA A N 1
ATOM 726 C CA . ALA A 1 97 ? 21.492 6.741 -15.543 1.00 87.94 97 ALA A CA 1
ATOM 727 C C . ALA A 1 97 ? 20.986 5.516 -14.778 1.00 87.94 97 ALA A C 1
ATOM 729 O O . ALA A 1 97 ? 20.728 4.459 -15.352 1.00 87.94 97 ALA A O 1
ATOM 730 N N . SER A 1 98 ? 20.779 5.691 -13.475 1.00 88.69 98 SER A N 1
ATOM 731 C CA . SER A 1 98 ? 20.231 4.650 -12.610 1.00 88.69 98 SER A CA 1
ATOM 732 C C . SER A 1 98 ? 18.716 4.769 -12.488 1.00 88.69 98 SER A C 1
ATOM 734 O O . SER A 1 98 ? 18.205 5.798 -12.044 1.00 88.69 98 SER A O 1
ATOM 736 N N . GLY A 1 99 ? 18.025 3.673 -12.793 1.00 90.62 99 GLY A N 1
ATOM 737 C CA . GLY A 1 99 ? 16.599 3.493 -12.534 1.00 90.62 99 GLY A CA 1
ATOM 738 C C . GLY A 1 99 ? 15.664 4.109 -13.577 1.00 90.62 99 GLY A C 1
ATOM 739 O O . GLY A 1 99 ? 16.080 4.802 -14.506 1.00 90.62 99 GLY A O 1
ATOM 740 N N . SER A 1 100 ? 14.371 3.822 -13.431 1.00 92.88 100 SER A N 1
ATOM 741 C CA . SER A 1 100 ? 13.315 4.348 -14.303 1.00 92.88 100 SER A CA 1
ATOM 742 C C . SER A 1 100 ? 12.571 5.514 -13.638 1.00 92.88 100 SER A C 1
ATOM 744 O O . SER A 1 100 ? 12.179 5.406 -12.478 1.00 92.88 100 SER A O 1
ATOM 746 N N . PRO A 1 101 ? 12.270 6.608 -14.369 1.00 92.88 101 PRO A N 1
ATOM 747 C CA . PRO A 1 101 ? 11.376 7.663 -13.887 1.00 92.88 101 PRO A CA 1
ATOM 748 C C . PRO A 1 101 ? 9.911 7.202 -13.810 1.00 92.88 101 PRO A C 1
ATOM 750 O O . PRO A 1 101 ? 9.074 7.875 -13.215 1.00 92.88 101 PRO A O 1
ATOM 753 N N . VAL A 1 102 ? 9.585 6.074 -14.442 1.00 94.88 102 VAL A N 1
ATOM 754 C CA . VAL A 1 102 ? 8.275 5.432 -14.378 1.00 94.88 102 VAL A CA 1
ATOM 755 C C . VAL A 1 102 ? 8.282 4.469 -13.194 1.00 94.88 102 VAL A C 1
ATOM 757 O O . VAL A 1 102 ? 8.925 3.415 -13.256 1.00 94.88 102 VAL A O 1
ATOM 760 N N . VAL A 1 103 ? 7.580 4.865 -12.131 1.00 94.25 103 VAL A N 1
ATOM 761 C CA . VAL A 1 103 ? 7.493 4.156 -10.849 1.00 94.25 103 VAL A CA 1
ATOM 762 C C . VAL A 1 103 ? 6.048 3.814 -10.488 1.00 94.25 103 VAL A C 1
ATOM 764 O O . VAL A 1 103 ? 5.105 4.488 -10.905 1.00 94.25 103 VAL A O 1
ATOM 767 N N . PHE A 1 104 ? 5.885 2.750 -9.713 1.00 93.00 104 PHE A N 1
ATOM 768 C CA . PHE A 1 104 ? 4.614 2.255 -9.200 1.00 93.00 104 PHE A CA 1
ATOM 769 C C . PHE A 1 104 ? 4.780 1.906 -7.718 1.00 93.00 104 PHE A C 1
ATOM 771 O O . PHE A 1 104 ? 5.784 1.312 -7.326 1.00 93.00 104 PHE A O 1
ATOM 778 N N . PHE A 1 105 ? 3.788 2.261 -6.904 1.00 93.31 105 PHE A N 1
ATOM 779 C CA . PHE A 1 105 ? 3.779 2.014 -5.465 1.00 93.31 105 PHE A CA 1
ATOM 780 C C . PHE A 1 105 ? 2.610 1.104 -5.110 1.00 93.31 105 PHE A C 1
ATOM 782 O O . PHE A 1 105 ? 1.493 1.294 -5.594 1.00 93.31 105 PHE A O 1
ATOM 789 N N . ALA A 1 106 ? 2.860 0.134 -4.239 1.00 93.75 106 ALA A N 1
ATOM 790 C CA . ALA A 1 106 ? 1.816 -0.682 -3.640 1.00 93.75 106 ALA A CA 1
ATOM 791 C C . ALA A 1 106 ? 1.900 -0.552 -2.122 1.00 93.75 106 ALA A C 1
ATOM 793 O O . ALA A 1 106 ? 2.920 -0.921 -1.543 1.00 93.75 106 ALA A O 1
ATOM 794 N N . THR A 1 107 ? 0.829 -0.067 -1.494 1.00 93.19 107 THR A N 1
ATOM 795 C CA . THR A 1 107 ? 0.756 0.158 -0.044 1.00 93.19 107 THR A CA 1
ATOM 796 C C . THR A 1 107 ? -0.353 -0.688 0.563 1.00 93.19 107 THR A C 1
ATOM 798 O O . THR A 1 107 ? -1.466 -0.754 0.040 1.00 93.19 107 THR A O 1
ATOM 801 N N . ARG A 1 108 ? -0.061 -1.340 1.688 1.00 92.94 108 ARG A N 1
ATOM 802 C CA . ARG A 1 108 ? -1.045 -2.043 2.513 1.00 92.94 108 ARG A CA 1
ATOM 803 C C . ARG A 1 108 ? -1.069 -1.442 3.909 1.00 92.94 108 ARG A C 1
ATOM 805 O O . ARG A 1 108 ? -0.030 -1.385 4.555 1.00 92.94 108 ARG A O 1
ATOM 812 N N . ILE A 1 109 ? -2.262 -1.091 4.387 1.00 91.50 109 ILE A N 1
ATOM 813 C CA . ILE A 1 109 ? -2.500 -0.678 5.775 1.00 91.50 109 ILE A CA 1
ATOM 814 C C . ILE A 1 109 ? -3.110 -1.855 6.550 1.00 91.50 109 ILE A C 1
ATOM 816 O O . ILE A 1 109 ? -4.111 -2.439 6.134 1.00 91.50 109 ILE A O 1
ATOM 820 N N . ASP A 1 110 ? -2.497 -2.219 7.674 1.00 91.50 110 ASP A N 1
ATOM 821 C CA . ASP A 1 110 ? -2.935 -3.268 8.594 1.00 91.50 110 ASP A CA 1
ATOM 822 C C . ASP A 1 110 ? -3.383 -2.650 9.923 1.00 91.50 110 ASP A C 1
ATOM 824 O O . ASP A 1 110 ? -2.629 -1.937 10.590 1.00 91.50 110 ASP A O 1
ATOM 828 N N . LEU A 1 111 ? -4.631 -2.931 10.305 1.00 89.75 111 LEU A N 1
ATOM 829 C CA . LEU A 1 111 ? -5.250 -2.405 11.520 1.00 89.75 111 LEU A CA 1
ATOM 830 C C . LEU A 1 111 ? -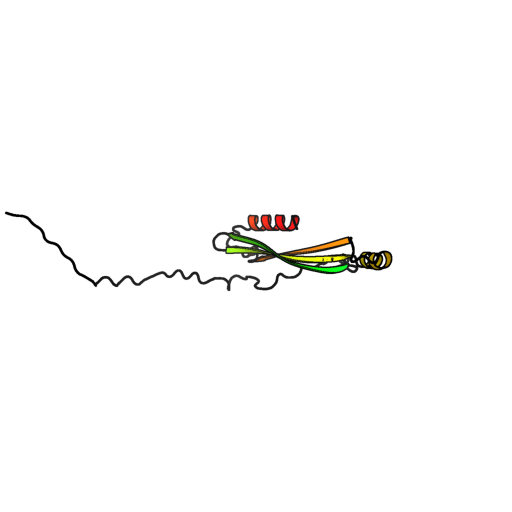5.199 -3.431 12.642 1.00 89.75 111 LEU A C 1
ATOM 832 O O . LEU A 1 111 ? -5.595 -4.587 12.468 1.00 89.75 111 LEU A O 1
ATOM 836 N N . ARG A 1 112 ? -4.717 -2.990 13.807 1.00 89.56 112 ARG A N 1
ATOM 837 C CA . ARG A 1 112 ? -4.554 -3.834 14.993 1.00 89.56 112 ARG A CA 1
ATOM 838 C C . ARG A 1 112 ? -5.168 -3.165 16.225 1.00 89.56 112 ARG A C 1
ATOM 840 O O . ARG A 1 112 ? -4.691 -2.095 16.599 1.00 89.56 112 ARG A O 1
ATOM 847 N N . PRO A 1 113 ? -6.166 -3.785 16.882 1.00 84.50 113 PRO A N 1
ATOM 848 C CA . PRO A 1 113 ? -6.883 -4.988 16.441 1.00 84.50 113 PRO A CA 1
ATOM 849 C C . PRO A 1 113 ? -7.648 -4.745 15.129 1.00 84.50 113 PRO A C 1
ATOM 851 O O . PRO A 1 113 ? -7.810 -3.602 14.696 1.00 84.50 113 PRO A O 1
ATOM 854 N N . ALA A 1 114 ? -8.119 -5.822 14.496 1.00 83.88 114 ALA A N 1
ATOM 855 C CA . ALA A 1 114 ? -8.931 -5.692 13.292 1.00 83.88 114 ALA A CA 1
ATOM 856 C C . ALA A 1 114 ? -10.207 -4.883 13.591 1.00 83.88 114 ALA A C 1
ATOM 858 O O . ALA A 1 114 ? -10.754 -4.937 14.694 1.00 83.88 114 ALA A O 1
ATOM 859 N N . VAL A 1 115 ? -10.691 -4.119 12.612 1.00 82.94 115 VAL A N 1
ATOM 860 C CA . VAL A 1 115 ? -11.798 -3.162 12.809 1.00 82.94 115 VAL A CA 1
ATOM 861 C C . VAL A 1 115 ? -13.098 -3.844 13.252 1.00 82.94 115 VAL A C 1
ATOM 863 O O . VAL A 1 115 ? -13.895 -3.271 13.992 1.00 82.94 115 VAL A O 1
ATOM 866 N N . ASP A 1 116 ? -13.329 -5.078 12.817 1.00 81.38 116 ASP A N 1
ATOM 867 C CA . ASP A 1 116 ? -14.449 -5.931 13.226 1.00 81.38 116 ASP A CA 1
ATOM 868 C C . ASP A 1 116 ? -14.333 -6.460 14.664 1.00 81.38 116 ASP A C 1
ATOM 870 O O . ASP A 1 116 ? -15.327 -6.901 15.236 1.00 81.38 116 ASP A O 1
ATOM 874 N N . GLN A 1 117 ? -13.153 -6.356 15.274 1.00 80.50 117 GLN A N 1
ATOM 875 C CA . GLN A 1 117 ? -12.891 -6.749 16.658 1.00 80.50 117 GLN A CA 1
ATOM 876 C C . GLN A 1 117 ? -12.974 -5.567 17.637 1.00 80.50 117 GLN A C 1
ATOM 878 O O . GLN A 1 117 ? -12.753 -5.744 18.837 1.00 80.50 117 GLN A O 1
ATOM 883 N N . LEU A 1 118 ? -13.308 -4.360 17.159 1.00 80.81 118 LEU A N 1
ATOM 884 C CA . LEU A 1 118 ? -13.512 -3.203 18.028 1.00 80.81 118 LEU A CA 1
ATOM 885 C C . LEU A 1 118 ? -14.748 -3.411 18.927 1.00 80.81 118 LEU A C 1
ATOM 887 O O . LEU A 1 118 ? -15.838 -3.699 18.417 1.00 80.81 118 LEU A O 1
ATOM 891 N N . PRO A 1 119 ? -14.630 -3.236 20.259 1.00 78.31 119 PRO A N 1
ATOM 892 C CA . PRO A 1 119 ? -15.740 -3.446 21.181 1.00 78.31 119 PRO A CA 1
ATOM 893 C C . PRO A 1 119 ? -16.957 -2.591 20.829 1.00 78.31 119 PRO A C 1
ATOM 895 O O . PRO A 1 119 ? -16.864 -1.369 20.717 1.00 78.31 119 PRO A O 1
ATOM 898 N N . ALA A 1 120 ? -18.110 -3.249 20.673 1.00 78.25 120 ALA A N 1
ATOM 899 C CA . ALA A 1 120 ? -19.394 -2.617 20.357 1.00 78.25 120 ALA A CA 1
ATOM 900 C C . ALA A 1 120 ? -19.372 -1.686 19.119 1.00 78.25 120 ALA A C 1
ATOM 902 O O . ALA A 1 120 ? -20.228 -0.813 18.998 1.00 78.25 120 ALA A O 1
ATOM 903 N N . GLY A 1 121 ? -18.399 -1.848 18.209 1.00 72.31 121 GLY A N 1
ATOM 904 C CA . GLY A 1 121 ? -18.226 -0.987 17.033 1.00 72.31 121 GLY A CA 1
ATOM 905 C C . GLY A 1 121 ? -17.798 0.453 17.350 1.00 72.31 121 GLY A C 1
ATOM 906 O O . GLY A 1 121 ? -17.780 1.298 16.454 1.00 72.31 121 GLY A O 1
ATOM 907 N N . VAL A 1 122 ? -17.450 0.756 18.604 1.00 76.62 122 VAL A N 1
ATOM 908 C CA . VAL A 1 122 ? -17.084 2.110 19.028 1.00 76.62 122 VAL A CA 1
ATOM 909 C C . VAL A 1 122 ? -15.807 2.548 18.317 1.00 76.62 122 VAL A C 1
ATOM 911 O O . VAL A 1 122 ? -14.807 1.835 18.308 1.00 76.62 122 VAL A O 1
ATOM 914 N N . GLY A 1 123 ? -15.842 3.742 17.725 1.00 78.62 123 GLY A N 1
ATOM 915 C CA . GLY A 1 123 ? -14.688 4.331 17.045 1.00 78.62 123 GLY A CA 1
ATOM 916 C C . GLY A 1 123 ? -14.425 3.787 15.641 1.00 78.62 123 GLY A C 1
ATOM 917 O O . GLY A 1 123 ? -13.534 4.311 14.984 1.00 78.62 123 GLY A O 1
ATOM 918 N N . ARG A 1 124 ? -15.207 2.815 15.143 1.00 86.31 124 ARG A N 1
ATOM 919 C CA . ARG A 1 124 ? -15.034 2.229 13.803 1.00 86.31 124 ARG A CA 1
ATOM 920 C C . ARG A 1 124 ? -15.031 3.275 12.691 1.00 86.31 124 ARG A C 1
ATOM 922 O O . ARG A 1 124 ? -14.073 3.322 11.931 1.00 86.31 124 ARG A O 1
ATOM 929 N N . ASP A 1 125 ? -16.060 4.116 12.616 1.00 87.44 125 ASP A N 1
ATOM 930 C CA . ASP A 1 125 ? -16.179 5.113 11.540 1.00 87.44 125 ASP A CA 1
ATOM 931 C C . ASP A 1 125 ? -15.027 6.119 11.577 1.00 87.44 125 ASP A C 1
ATOM 933 O O . ASP A 1 125 ? -14.481 6.493 10.543 1.00 87.44 125 ASP A O 1
ATOM 937 N N . ARG A 1 126 ? -14.600 6.495 12.787 1.00 85.81 126 ARG A N 1
ATOM 938 C CA . ARG A 1 126 ? -13.448 7.373 12.973 1.00 85.81 126 ARG A CA 1
ATOM 939 C C . ARG A 1 126 ? -12.155 6.697 12.525 1.00 85.81 126 ARG A C 1
ATOM 941 O O . ARG A 1 126 ? -11.440 7.282 11.732 1.00 85.81 126 ARG A O 1
ATOM 948 N N . VAL A 1 127 ? -11.881 5.470 12.970 1.00 88.75 127 VAL A N 1
ATOM 949 C CA . VAL A 1 127 ? -10.705 4.695 12.532 1.00 88.75 127 VAL A CA 1
ATOM 950 C C . VAL A 1 127 ? -10.683 4.553 11.012 1.00 88.75 127 VAL A C 1
ATOM 952 O O . VAL A 1 127 ? -9.643 4.771 10.404 1.00 88.75 127 VAL A O 1
ATOM 955 N N . MET A 1 128 ? -11.819 4.232 10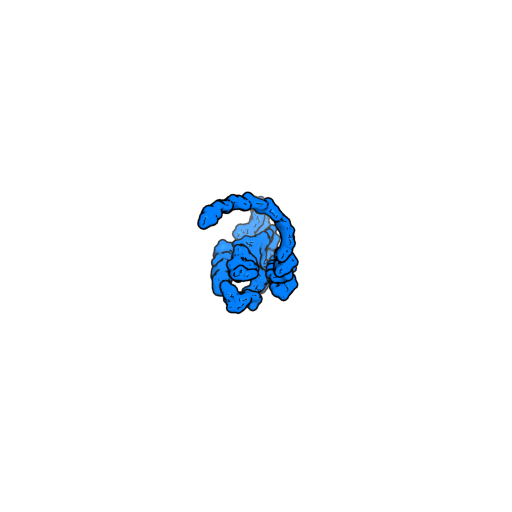.388 1.00 90.38 128 MET A N 1
ATOM 956 C CA . MET A 1 128 ? -11.900 4.095 8.933 1.00 90.38 128 MET A CA 1
ATOM 957 C C . MET A 1 128 ? -11.640 5.419 8.209 1.00 90.38 128 MET A C 1
ATOM 959 O O . MET A 1 128 ? -10.939 5.411 7.206 1.00 90.38 128 MET A O 1
ATOM 963 N N . SER A 1 129 ? -12.129 6.545 8.734 1.00 90.06 129 SER A N 1
ATOM 964 C CA . SER A 1 129 ? -11.854 7.874 8.174 1.00 90.06 129 SER A CA 1
ATOM 965 C C . SER A 1 129 ? -10.373 8.262 8.270 1.00 90.06 129 SER A C 1
ATOM 967 O O . SER A 1 129 ? -9.829 8.827 7.323 1.00 90.06 129 SER A O 1
ATOM 969 N N . GLU A 1 130 ? -9.705 7.938 9.379 1.00 88.94 130 GLU A N 1
ATOM 970 C CA . GLU A 1 130 ? -8.263 8.181 9.544 1.00 88.94 130 GLU A CA 1
ATOM 971 C C . GLU A 1 130 ? -7.452 7.310 8.571 1.00 88.94 130 GLU A C 1
ATOM 973 O O . GLU A 1 130 ? -6.498 7.773 7.954 1.00 88.94 130 GLU A O 1
ATOM 978 N N . VAL A 1 131 ? -7.865 6.052 8.383 1.00 90.50 131 VAL A N 1
ATOM 979 C CA . VAL A 1 131 ? -7.231 5.119 7.439 1.00 90.50 131 VAL A CA 1
ATOM 980 C C . VAL A 1 131 ? -7.436 5.548 5.992 1.00 90.50 131 VAL A C 1
ATOM 982 O O . VAL A 1 131 ? -6.501 5.467 5.208 1.00 90.50 131 VAL A O 1
ATOM 985 N N . GLU A 1 132 ? -8.633 6.003 5.630 1.00 89.31 132 GLU A N 1
ATOM 986 C CA . GLU A 1 132 ? -8.929 6.523 4.292 1.00 89.31 132 GLU A CA 1
ATOM 987 C C . GLU A 1 132 ? -8.104 7.775 3.980 1.00 89.31 132 GLU A C 1
ATOM 989 O O . GLU A 1 132 ? -7.532 7.880 2.895 1.00 89.31 132 GLU A O 1
ATOM 994 N N . THR A 1 133 ? -7.990 8.684 4.952 1.00 90.44 133 THR A N 1
ATOM 995 C CA . THR A 1 133 ? -7.134 9.873 4.841 1.00 90.44 133 THR A CA 1
ATOM 996 C C . THR A 1 133 ? -5.685 9.457 4.608 1.00 90.44 133 THR A C 1
ATOM 998 O O . THR A 1 133 ? -5.085 9.856 3.616 1.00 90.44 133 THR A O 1
ATOM 1001 N N . ALA A 1 134 ? -5.155 8.564 5.449 1.00 84.62 134 ALA A N 1
ATOM 1002 C CA . ALA A 1 134 ? -3.795 8.057 5.297 1.00 84.62 134 ALA A CA 1
ATOM 1003 C C . ALA A 1 134 ? -3.562 7.335 3.962 1.00 84.62 134 ALA A C 1
ATOM 1005 O O . ALA A 1 134 ? -2.510 7.492 3.358 1.00 84.62 134 ALA A O 1
ATOM 1006 N N . ALA A 1 135 ? -4.537 6.562 3.480 1.00 85.69 135 ALA A N 1
ATOM 1007 C CA . ALA A 1 135 ? -4.434 5.864 2.203 1.00 85.69 135 ALA A CA 1
ATOM 1008 C C . ALA A 1 135 ? -4.437 6.816 0.997 1.00 85.69 135 ALA A C 1
ATOM 1010 O O . ALA A 1 135 ? -3.912 6.457 -0.053 1.00 85.69 135 ALA A O 1
ATOM 1011 N N . THR A 1 136 ? -5.051 7.993 1.133 1.00 86.31 136 THR A N 1
ATOM 1012 C CA . THR A 1 136 ? -5.139 8.997 0.062 1.00 86.31 136 THR A CA 1
ATOM 1013 C C . THR A 1 136 ? -3.945 9.954 0.066 1.00 86.31 136 THR A C 1
ATOM 1015 O O . THR A 1 136 ? -3.572 10.451 -0.993 1.00 86.31 136 THR A O 1
ATOM 1018 N N . ASP A 1 137 ? -3.350 10.202 1.236 1.00 79.50 137 ASP A N 1
ATOM 1019 C CA . ASP A 1 137 ? -2.185 11.082 1.404 1.00 79.50 137 ASP A CA 1
ATOM 1020 C C . ASP A 1 137 ? -0.835 10.386 1.135 1.00 79.50 137 ASP A C 1
ATOM 1022 O O . ASP A 1 137 ? 0.185 11.071 1.024 1.00 79.50 137 ASP A O 1
ATOM 1026 N N . ALA A 1 138 ? -0.823 9.049 1.078 1.00 63.25 138 ALA A N 1
ATOM 1027 C CA . ALA A 1 138 ? 0.367 8.224 0.850 1.00 63.25 138 ALA A CA 1
ATOM 1028 C C . ALA A 1 138 ? 0.931 8.306 -0.580 1.00 63.25 138 ALA A C 1
ATOM 1030 O O . ALA A 1 138 ? 0.151 8.488 -1.544 1.00 63.25 138 ALA A O 1
#

pLDDT: mean 78.07, std 19.36, range [34.34, 96.94]

Secondary structure (DSSP, 8-state):
-------------S----------------SSS----SSPPPPP---GGGTTEEEEEEEEEEEEEEEETTEEEEEEEEEEEEEEHHHHHHHHHHH---S-S-EEEEEEEEEES-GGGSGGGTTHHHHHHHHHHHHHH-